Protein AF-A0A925PT82-F1 (afdb_monomer)

Mean predicted aligned error: 2.24 Å

Radius of gyration: 10.51 Å; Cα contacts (8 Å, |Δi|>4): 18; chains: 1; bounding box: 24×19×27 Å

Sequence (49 aa):
MTLGDIACACALLWVEFRMPELAWRGDPALKPWIEALERRPSFSSTKPG

Secondary structure (DSSP, 8-state):
--HHHHHHHHHHHHHHHH-GGG-GGGSTTHHHHHHHHHTSHHHHTS---

Foldseek 3Di:
DDVVLVVVLVVVLVCCVPPVVVVCCVDPVVVVSNVVVCPDPVNVVDRDD

pLDDT: mean 95.74, std 3.56, range [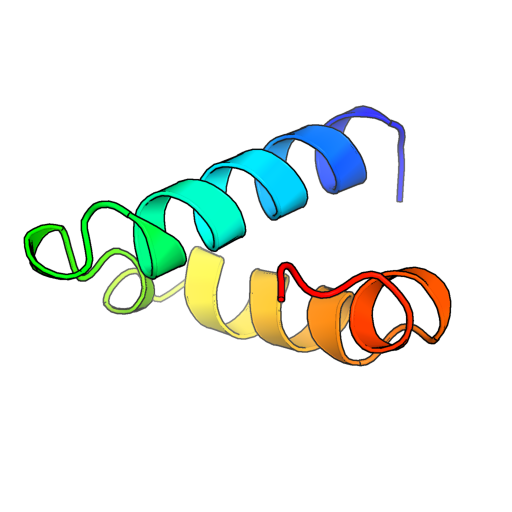80.06, 98.0]

Solvent-accessible surface area (backbone atoms only — not comparable to full-atom values): 3054 Å² total; per-residue (Å²): 138,54,73,65,57,53,53,54,48,54,51,52,55,46,42,50,76,76,44,58,88,70,52,65,69,74,39,82,70,54,36,64,54,47,58,60,50,51,71,34,69,78,45,61,76,61,62,88,130

Structure (mmCIF, N/CA/C/O backbone):
data_AF-A0A925PT82-F1
#
_entry.id   AF-A0A925PT82-F1
#
loop_
_atom_site.group_PDB
_atom_site.id
_atom_site.type_symbol
_atom_site.label_atom_id
_atom_site.label_alt_id
_atom_site.label_comp_id
_atom_site.label_asym_id
_atom_site.label_entity_id
_atom_site.label_seq_id
_atom_site.pdbx_PDB_ins_code
_atom_site.Cartn_x
_atom_site.Cartn_y
_atom_site.Cartn_z
_atom_site.occupancy
_atom_site.B_iso_or_equiv
_atom_site.auth_seq_id
_atom_site.auth_comp_id
_atom_site.auth_asym_id
_atom_site.auth_atom_id
_atom_site.pdbx_PDB_model_num
ATOM 1 N N . MET A 1 1 ? 9.277 2.611 7.400 1.00 80.56 1 MET A N 1
ATOM 2 C CA . MET A 1 1 ? 7.975 3.106 6.921 1.00 80.56 1 MET A CA 1
ATOM 3 C C . MET A 1 1 ? 7.980 4.615 7.027 1.00 80.56 1 MET A C 1
ATOM 5 O O . MET A 1 1 ? 8.279 5.141 8.091 1.00 80.56 1 MET A O 1
ATOM 9 N N . THR A 1 2 ? 7.695 5.271 5.919 1.00 96.50 2 THR A N 1
ATOM 10 C CA . THR A 1 2 ? 7.684 6.715 5.711 1.00 96.50 2 THR A CA 1
ATOM 11 C C . THR A 1 2 ? 6.313 7.132 5.177 1.00 96.50 2 THR A C 1
ATOM 13 O O . THR A 1 2 ? 5.467 6.282 4.892 1.00 96.50 2 THR A O 1
ATOM 16 N N . LEU A 1 3 ? 6.092 8.435 4.997 1.00 96.75 3 LEU A N 1
ATOM 17 C CA . LEU A 1 3 ? 4.884 8.930 4.334 1.00 96.75 3 LEU A CA 1
ATOM 18 C C . LEU A 1 3 ? 4.741 8.382 2.903 1.00 96.75 3 LEU A C 1
ATOM 20 O O . LEU A 1 3 ? 3.627 8.100 2.475 1.00 96.75 3 LEU A O 1
ATOM 24 N N . GLY A 1 4 ? 5.859 8.178 2.196 1.00 98.00 4 GLY A N 1
ATOM 25 C CA . GLY A 1 4 ? 5.856 7.607 0.848 1.00 98.00 4 GLY A CA 1
ATOM 26 C C . GLY A 1 4 ? 5.284 6.191 0.814 1.00 98.00 4 GLY A C 1
ATOM 27 O O . GLY A 1 4 ? 4.453 5.892 -0.036 1.00 98.00 4 GLY A O 1
ATOM 28 N N . ASP A 1 5 ? 5.642 5.350 1.790 1.00 97.00 5 ASP A N 1
ATOM 29 C CA . ASP A 1 5 ? 5.097 3.989 1.890 1.00 97.00 5 ASP A CA 1
ATOM 30 C C . ASP A 1 5 ? 3.573 4.008 2.072 1.00 97.00 5 ASP A C 1
ATOM 32 O O . 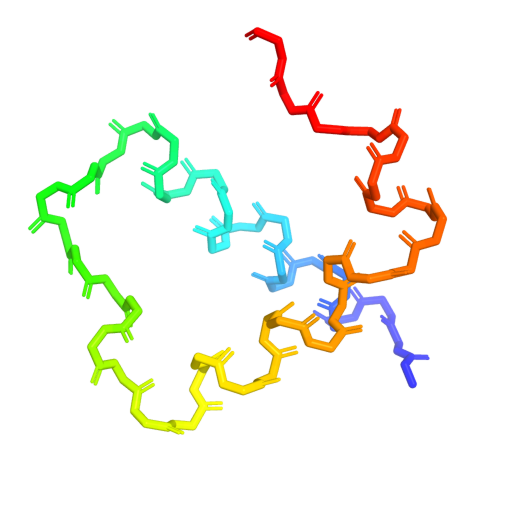ASP A 1 5 ? 2.853 3.244 1.431 1.00 97.00 5 ASP A O 1
ATOM 36 N N . ILE A 1 6 ? 3.078 4.914 2.924 1.00 97.38 6 ILE A N 1
ATOM 37 C CA . ILE A 1 6 ? 1.644 5.061 3.191 1.00 97.38 6 ILE A CA 1
ATOM 38 C C . ILE A 1 6 ? 0.918 5.538 1.930 1.00 97.38 6 ILE A C 1
ATOM 40 O O . ILE A 1 6 ? -0.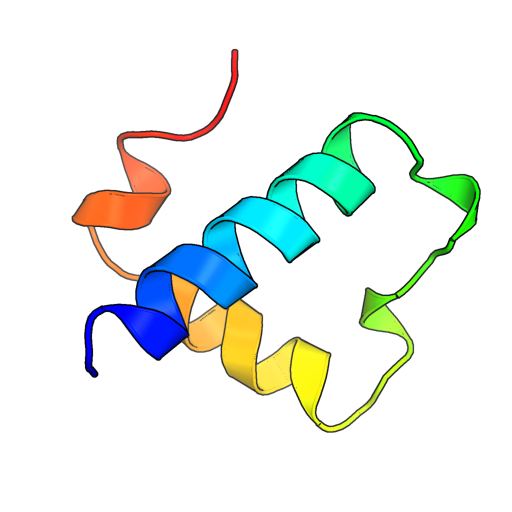083 4.943 1.539 1.00 97.38 6 ILE A O 1
ATOM 44 N N . ALA A 1 7 ? 1.433 6.582 1.277 1.00 98.00 7 ALA A N 1
ATOM 45 C CA . ALA A 1 7 ? 0.827 7.156 0.081 1.00 98.00 7 ALA A CA 1
ATOM 46 C C . ALA A 1 7 ? 0.746 6.139 -1.069 1.00 98.00 7 ALA A C 1
ATOM 48 O O . ALA A 1 7 ? -0.319 5.973 -1.665 1.00 98.00 7 ALA A O 1
ATOM 49 N N . CYS A 1 8 ? 1.837 5.415 -1.339 1.00 97.81 8 CYS A N 1
ATOM 50 C CA . CYS A 1 8 ? 1.875 4.385 -2.376 1.00 97.81 8 CYS A CA 1
ATOM 51 C C . CYS A 1 8 ? 0.900 3.238 -2.082 1.00 97.81 8 CYS A C 1
ATOM 53 O O . CYS A 1 8 ? 0.197 2.785 -2.983 1.00 97.81 8 CYS A O 1
ATOM 55 N N . ALA A 1 9 ? 0.813 2.791 -0.826 1.00 97.31 9 AL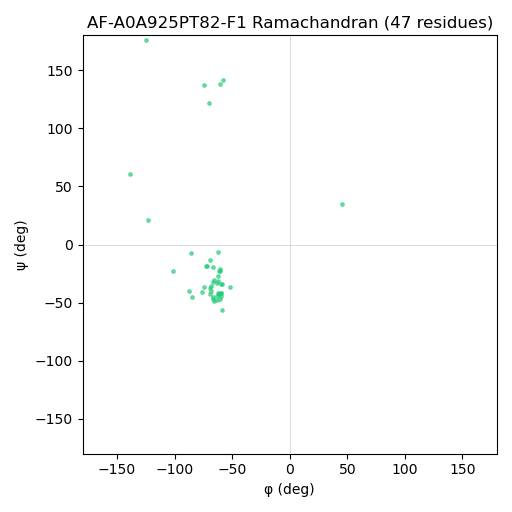A A N 1
ATOM 56 C CA . ALA A 1 9 ? -0.100 1.721 -0.443 1.00 97.31 9 ALA A CA 1
ATOM 57 C C . ALA A 1 9 ? -1.568 2.140 -0.571 1.00 97.31 9 ALA A C 1
ATOM 59 O O . ALA A 1 9 ? -2.360 1.400 -1.149 1.00 97.31 9 ALA A O 1
ATOM 60 N N . CYS A 1 10 ? -1.930 3.339 -0.105 1.00 97.06 10 CYS A N 1
ATOM 61 C CA . CYS A 1 10 ? -3.282 3.871 -0.277 1.00 97.06 10 CYS A CA 1
ATOM 62 C C . CYS A 1 10 ? -3.659 3.999 -1.760 1.00 97.06 10 CYS A C 1
ATOM 64 O O . CYS A 1 10 ? -4.769 3.634 -2.136 1.00 97.06 10 CYS A O 1
ATOM 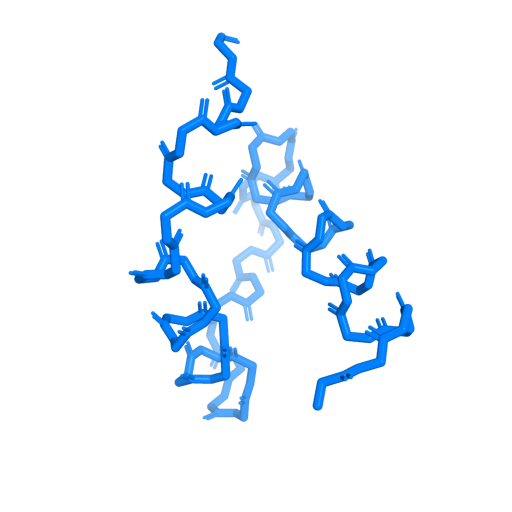66 N N . ALA A 1 11 ? -2.738 4.472 -2.607 1.00 97.12 11 ALA A N 1
ATOM 67 C CA . ALA A 1 11 ? -2.971 4.574 -4.045 1.00 97.12 11 ALA A CA 1
ATOM 68 C C . ALA A 1 11 ? -3.191 3.195 -4.690 1.00 97.12 11 ALA A C 1
ATOM 70 O O . ALA A 1 11 ? -4.172 3.011 -5.406 1.00 97.12 11 ALA A O 1
ATOM 71 N N . LEU A 1 12 ? -2.332 2.212 -4.402 1.00 97.00 12 LEU A N 1
ATOM 72 C CA . LEU A 1 12 ? -2.457 0.854 -4.948 1.00 97.00 12 LEU A CA 1
ATOM 73 C C . LEU A 1 12 ? -3.742 0.154 -4.491 1.00 97.00 12 LEU A C 1
ATOM 75 O O . LEU A 1 12 ? -4.453 -0.421 -5.314 1.00 97.00 12 LEU A O 1
A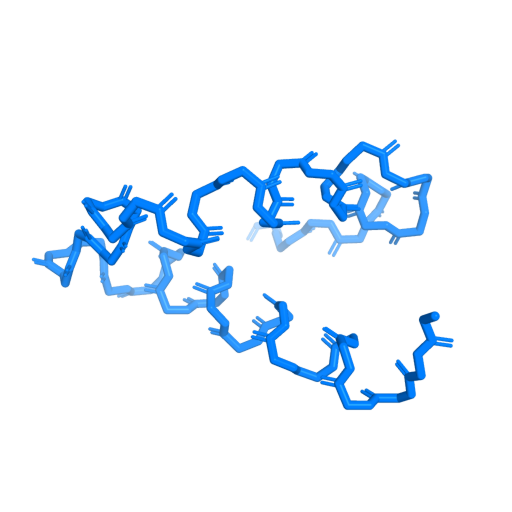TOM 79 N N . LEU A 1 13 ? -4.085 0.250 -3.205 1.00 96.44 13 LEU A N 1
ATOM 80 C CA . LEU A 1 13 ? -5.324 -0.325 -2.671 1.00 96.44 13 LEU A CA 1
ATOM 81 C C . LEU A 1 13 ? -6.572 0.384 -3.222 1.00 96.44 13 LEU A C 1
ATOM 83 O O . LEU A 1 13 ? -7.600 -0.254 -3.431 1.00 96.44 13 LEU A O 1
ATOM 87 N N . TRP A 1 14 ? -6.497 1.685 -3.515 1.00 96.56 14 TRP A N 1
ATOM 88 C CA . TRP A 1 14 ? -7.587 2.392 -4.189 1.00 96.56 14 TRP A CA 1
ATOM 89 C C . TRP A 1 14 ? -7.755 1.951 -5.643 1.00 96.56 14 TRP A C 1
ATOM 91 O O . TRP A 1 14 ? -8.880 1.737 -6.094 1.00 96.56 14 TRP A O 1
ATOM 101 N N . VAL A 1 15 ? -6.645 1.785 -6.367 1.00 96.50 15 VAL A N 1
ATOM 102 C CA . VAL A 1 15 ? -6.647 1.236 -7.727 1.00 96.50 15 VAL A CA 1
ATOM 103 C C . VAL A 1 15 ? -7.243 -0.166 -7.725 1.00 96.50 15 VAL A C 1
ATOM 105 O O . VAL A 1 15 ? -8.071 -0.464 -8.570 1.00 96.50 15 VAL A O 1
ATOM 108 N N . GLU A 1 16 ? -6.910 -1.007 -6.750 1.00 95.81 16 GLU A N 1
ATOM 109 C CA . GLU A 1 16 ? -7.541 -2.321 -6.613 1.00 95.81 16 GLU A CA 1
ATOM 110 C C . GLU A 1 16 ? -9.058 -2.237 -6.412 1.00 95.81 16 GLU A C 1
ATOM 112 O O . GLU A 1 16 ? -9.812 -2.981 -7.033 1.00 95.81 16 GLU A O 1
ATOM 117 N N . PHE A 1 17 ? -9.503 -1.323 -5.549 1.00 95.81 17 PHE A N 1
ATOM 118 C CA . PHE A 1 17 ? -10.914 -1.154 -5.224 1.00 95.81 17 PHE A CA 1
ATOM 119 C C . PHE A 1 17 ? -11.733 -0.591 -6.395 1.00 95.81 17 PHE A C 1
ATOM 121 O O . PHE A 1 17 ? -12.887 -0.973 -6.582 1.00 95.81 17 PHE A O 1
ATOM 128 N N . ARG A 1 18 ? -11.165 0.336 -7.175 1.00 96.75 18 ARG A N 1
ATOM 129 C CA . ARG A 1 18 ? -11.878 1.053 -8.248 1.00 96.75 18 ARG A CA 1
ATOM 130 C C . ARG A 1 18 ? -11.596 0.548 -9.659 1.00 96.75 18 ARG A C 1
ATOM 132 O O . ARG A 1 18 ? -12.411 0.812 -10.535 1.00 96.75 18 ARG A O 1
ATOM 139 N N . MET A 1 19 ? -10.468 -0.120 -9.872 1.00 96.69 19 MET A N 1
ATOM 140 C CA . MET A 1 19 ? -9.969 -0.581 -11.173 1.00 96.69 19 MET A CA 1
ATOM 141 C C . MET A 1 19 ? -9.381 -2.003 -11.058 1.00 96.69 19 MET A C 1
ATOM 143 O O . MET A 1 19 ? -8.179 -2.212 -11.284 1.00 96.69 19 MET A O 1
ATOM 147 N N . PRO A 1 20 ? -10.192 -3.004 -10.659 1.00 95.69 20 PRO A N 1
ATOM 148 C CA . PRO A 1 20 ? -9.718 -4.371 -10.438 1.00 95.69 20 PRO A CA 1
ATOM 149 C C . PRO A 1 20 ? -9.110 -5.021 -11.695 1.00 95.69 20 PRO A C 1
ATOM 151 O O . PRO A 1 20 ? -8.275 -5.918 -11.578 1.00 95.69 20 PRO A O 1
ATOM 154 N N . GLU A 1 21 ? -9.466 -4.553 -12.894 1.00 97.25 21 GLU A N 1
ATOM 155 C CA . GLU A 1 21 ? -8.946 -5.023 -14.181 1.00 97.25 21 GLU A CA 1
ATOM 156 C C . GLU A 1 21 ? -7.432 -4.834 -14.353 1.00 97.25 21 GLU A C 1
ATOM 158 O O . GLU A 1 21 ? -6.814 -5.559 -15.131 1.00 97.25 21 GLU A O 1
ATOM 163 N N . LEU A 1 22 ? -6.815 -3.905 -13.613 1.00 96.56 22 LEU A N 1
ATOM 164 C CA . LEU A 1 22 ? -5.368 -3.685 -13.671 1.00 96.56 22 LEU A CA 1
ATOM 165 C C . LEU A 1 22 ? -4.565 -4.805 -13.002 1.00 96.56 22 LEU A C 1
ATOM 167 O O . LEU A 1 22 ? -3.369 -4.919 -13.263 1.00 96.56 22 LEU A O 1
ATOM 171 N N . ALA A 1 23 ? -5.198 -5.618 -12.146 1.00 96.00 23 ALA A N 1
ATOM 172 C CA . ALA A 1 23 ? -4.622 -6.825 -11.547 1.00 96.00 23 ALA A CA 1
ATOM 173 C C . ALA A 1 23 ? -3.184 -6.654 -11.002 1.00 96.00 23 ALA A C 1
ATOM 175 O O . ALA A 1 23 ? -2.373 -7.581 -11.045 1.00 96.00 23 ALA A O 1
ATOM 176 N N . TRP A 1 24 ? -2.858 -5.474 -10.459 1.00 96.25 24 TRP A N 1
ATOM 177 C CA . TRP A 1 24 ? -1.483 -5.090 -10.113 1.00 96.25 24 TRP A CA 1
ATOM 178 C C . TRP A 1 24 ? -0.823 -6.015 -9.077 1.00 96.25 24 TRP A C 1
ATOM 180 O O . TRP A 1 24 ? 0.400 -6.107 -9.034 1.00 96.25 24 TRP A O 1
ATOM 190 N N . ARG A 1 25 ? -1.607 -6.760 -8.278 1.00 96.06 25 ARG A N 1
ATOM 191 C CA . ARG A 1 25 ? -1.098 -7.802 -7.363 1.00 96.06 25 ARG A CA 1
ATOM 192 C C . ARG A 1 25 ? -0.396 -8.971 -8.071 1.00 96.06 25 ARG A C 1
ATOM 194 O O . ARG A 1 25 ? 0.161 -9.831 -7.393 1.00 96.06 25 ARG A O 1
ATOM 201 N N . GLY A 1 26 ? -0.422 -9.026 -9.402 1.00 96.81 26 GLY A N 1
ATOM 202 C CA . GLY A 1 26 ? 0.442 -9.910 -10.183 1.00 96.81 26 GLY A CA 1
ATOM 203 C C . GLY A 1 26 ? 1.929 -9.544 -10.094 1.00 96.81 26 GLY A C 1
ATOM 204 O O . GLY A 1 26 ? 2.772 -10.398 -10.361 1.00 96.81 26 GLY A O 1
ATOM 205 N N . ASP A 1 27 ? 2.265 -8.314 -9.692 1.00 97.19 27 ASP A N 1
ATOM 206 C CA . ASP A 1 27 ? 3.650 -7.895 -9.497 1.00 97.19 27 ASP A CA 1
ATOM 207 C C . ASP A 1 27 ? 4.267 -8.582 -8.255 1.00 97.19 27 ASP A C 1
ATOM 209 O O . ASP A 1 27 ? 3.759 -8.435 -7.132 1.00 97.19 27 ASP A O 1
ATOM 213 N N . PRO A 1 28 ? 5.375 -9.330 -8.426 1.00 96.50 28 PRO A N 1
ATOM 214 C CA . PRO A 1 28 ? 5.962 -10.141 -7.363 1.00 96.50 28 PRO A CA 1
ATOM 215 C C . PRO A 1 28 ? 6.649 -9.321 -6.265 1.00 96.50 28 PRO A C 1
ATOM 217 O O . PRO A 1 28 ? 6.866 -9.849 -5.176 1.00 96.50 28 PRO A O 1
ATOM 220 N N . ALA A 1 29 ? 6.995 -8.056 -6.517 1.00 96.62 29 ALA A N 1
ATOM 221 C CA . ALA A 1 29 ? 7.561 -7.165 -5.510 1.00 96.62 29 ALA A CA 1
ATOM 222 C C . ALA A 1 29 ? 6.456 -6.438 -4.730 1.00 96.62 29 ALA A C 1
ATOM 224 O O . ALA A 1 29 ? 6.546 -6.305 -3.507 1.00 96.62 29 ALA A O 1
ATOM 225 N N . LEU A 1 30 ? 5.388 -6.009 -5.412 1.00 97.12 30 LEU A N 1
ATOM 226 C CA . LEU A 1 30 ? 4.303 -5.250 -4.783 1.00 97.12 30 LEU A CA 1
ATOM 227 C C . LEU A 1 30 ? 3.398 -6.114 -3.906 1.00 97.12 30 LEU A C 1
ATOM 229 O O . LEU A 1 30 ? 2.958 -5.653 -2.852 1.00 97.12 30 LEU A O 1
ATOM 233 N N . LYS A 1 31 ? 3.131 -7.364 -4.297 1.00 97.50 31 LYS A N 1
ATOM 234 C CA . LYS A 1 31 ? 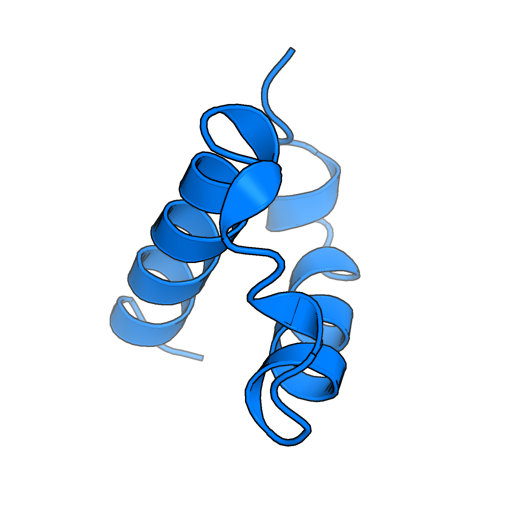2.255 -8.262 -3.532 1.00 97.50 31 LYS A CA 1
ATOM 235 C C . LYS A 1 31 ? 2.733 -8.516 -2.090 1.00 97.50 31 LYS A C 1
ATOM 237 O O . LYS A 1 31 ? 1.974 -8.232 -1.165 1.00 97.50 31 LYS A O 1
ATOM 242 N N . PRO A 1 32 ? 3.959 -9.001 -1.829 1.00 97.75 32 PRO A N 1
ATOM 243 C CA . PRO A 1 32 ? 4.407 -9.207 -0.451 1.00 97.75 32 PRO A CA 1
ATOM 244 C C . PRO A 1 32 ? 4.547 -7.884 0.320 1.00 97.75 32 PRO A C 1
ATOM 246 O O . PRO A 1 32 ? 4.333 -7.847 1.534 1.00 97.75 32 PRO A O 1
ATOM 249 N N . TRP A 1 33 ? 4.879 -6.791 -0.376 1.00 97.88 33 TRP A N 1
ATOM 250 C CA . TRP A 1 33 ? 4.995 -5.466 0.224 1.00 97.88 33 TRP A CA 1
ATOM 251 C C . TRP A 1 33 ? 3.642 -4.936 0.722 1.00 97.88 33 TRP A C 1
ATOM 253 O O . TRP A 1 33 ? 3.550 -4.509 1.876 1.00 97.88 33 TRP A O 1
ATOM 263 N N . ILE A 1 34 ? 2.574 -5.035 -0.082 1.00 97.62 34 ILE A N 1
ATOM 264 C CA . ILE A 1 34 ? 1.246 -4.577 0.344 1.00 97.62 34 ILE A CA 1
AT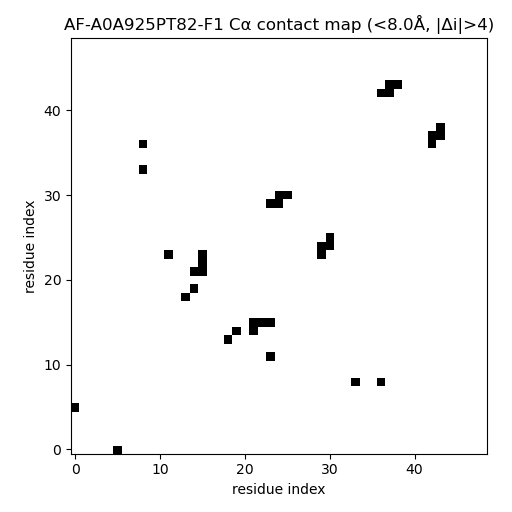OM 265 C C . ILE A 1 34 ? 0.670 -5.458 1.451 1.00 97.62 34 ILE A C 1
ATOM 267 O O . ILE A 1 34 ? 0.145 -4.935 2.430 1.00 97.62 34 ILE A O 1
ATOM 271 N N . GLU A 1 35 ? 0.846 -6.781 1.371 1.00 97.19 35 GLU A N 1
ATOM 272 C CA . GLU A 1 35 ? 0.347 -7.711 2.388 1.00 97.19 35 GLU A CA 1
ATOM 273 C C . GLU A 1 35 ? 0.961 -7.409 3.764 1.00 97.19 35 GLU A C 1
ATOM 275 O O . GLU A 1 35 ? 0.305 -7.555 4.798 1.00 97.19 35 GLU A O 1
ATOM 280 N N . ALA A 1 36 ? 2.218 -6.954 3.804 1.00 97.00 36 ALA A N 1
ATOM 281 C CA . ALA A 1 36 ? 2.859 -6.503 5.034 1.00 97.00 36 ALA A CA 1
ATOM 282 C C . ALA A 1 36 ? 2.258 -5.204 5.593 1.00 97.00 36 ALA A C 1
ATOM 284 O O . ALA A 1 36 ? 2.170 -5.056 6.816 1.00 97.00 36 ALA A O 1
ATOM 285 N N . LEU A 1 37 ? 1.834 -4.277 4.731 1.00 96.81 37 LEU A N 1
ATOM 286 C CA . LEU A 1 37 ? 1.200 -3.023 5.140 1.00 96.81 37 LEU A CA 1
ATOM 287 C C . LEU A 1 37 ? -0.255 -3.226 5.571 1.00 96.81 37 LEU A C 1
ATOM 289 O O . LEU A 1 37 ? -0.643 -2.697 6.609 1.00 96.81 37 LEU A O 1
ATOM 293 N N . GLU A 1 38 ? -1.027 -4.053 4.864 1.00 95.94 38 GLU A N 1
ATOM 294 C CA . GLU A 1 38 ? -2.427 -4.360 5.193 1.00 95.94 38 GLU A CA 1
ATOM 295 C C . GLU A 1 38 ? -2.591 -5.043 6.559 1.00 95.94 38 GLU A C 1
ATOM 297 O O . GLU A 1 38 ? -3.618 -4.870 7.216 1.00 95.94 38 GLU A O 1
ATOM 302 N N . ARG A 1 39 ? -1.570 -5.775 7.032 1.00 96.4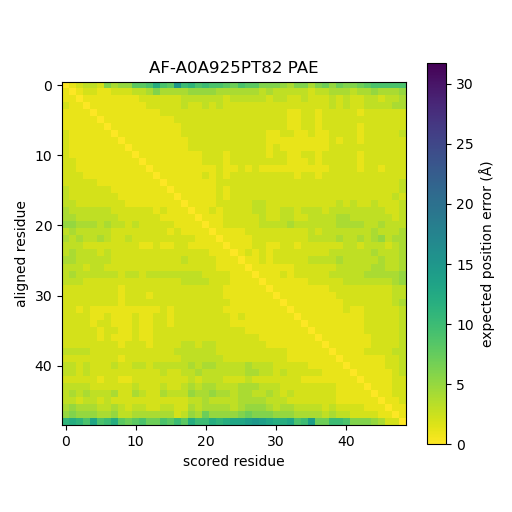4 39 ARG A N 1
ATOM 303 C CA . ARG A 1 39 ? -1.540 -6.360 8.388 1.00 96.44 39 ARG A CA 1
ATOM 304 C C . ARG A 1 39 ? -1.402 -5.326 9.507 1.00 96.44 39 ARG A C 1
ATOM 306 O O . ARG A 1 39 ? -1.566 -5.671 10.677 1.00 96.44 39 ARG A O 1
ATOM 313 N N . ARG A 1 40 ? -1.061 -4.073 9.198 1.00 95.44 40 ARG A N 1
ATOM 314 C CA . ARG A 1 40 ? -0.925 -3.025 10.215 1.00 95.44 40 ARG A CA 1
ATOM 315 C C . ARG A 1 40 ? -2.308 -2.572 10.687 1.00 95.44 40 ARG A C 1
ATOM 317 O O . ARG A 1 40 ? -3.146 -2.272 9.836 1.00 95.44 40 ARG A O 1
ATOM 324 N N . PRO A 1 41 ? -2.516 -2.375 12.005 1.00 97.06 41 PRO A N 1
ATOM 325 C CA . PRO A 1 41 ? -3.790 -1.898 12.538 1.00 97.06 41 PRO A CA 1
ATOM 326 C C . PRO A 1 41 ? -4.307 -0.626 11.864 1.00 97.06 41 PRO A C 1
ATOM 328 O O . PRO A 1 41 ? -5.501 -0.509 11.630 1.00 97.06 41 PRO A O 1
ATOM 331 N N . SER A 1 42 ? -3.407 0.299 11.504 1.00 94.88 42 SER A N 1
ATOM 332 C CA . SER A 1 42 ? -3.754 1.552 10.826 1.00 94.88 42 SER A CA 1
ATOM 333 C C . SER A 1 42 ? -4.368 1.349 9.441 1.00 94.88 42 SER A C 1
ATOM 335 O O . SER A 1 42 ? -5.205 2.147 9.045 1.00 94.88 42 SER A O 1
ATOM 337 N N . PHE A 1 43 ? -3.956 0.313 8.704 1.00 95.81 43 PHE A N 1
ATOM 338 C CA . PHE A 1 43 ? -4.512 -0.018 7.388 1.00 95.81 43 PHE A CA 1
ATOM 339 C C . PHE A 1 43 ? -5.770 -0.869 7.526 1.00 95.81 43 PHE A C 1
ATOM 341 O O . PHE A 1 43 ? -6.782 -0.589 6.890 1.00 95.81 43 PHE A O 1
ATOM 348 N N . SER A 1 44 ? -5.742 -1.888 8.388 1.00 94.62 44 SER A N 1
ATOM 349 C CA . SER A 1 44 ? -6.890 -2.780 8.557 1.00 94.62 44 SER A CA 1
ATOM 350 C C . SER A 1 44 ? -8.134 -2.056 9.079 1.00 94.62 44 SER A C 1
ATOM 352 O O . SER A 1 44 ? -9.242 -2.456 8.736 1.00 94.62 44 SER A O 1
ATOM 354 N N . SER A 1 45 ? -7.966 -0.999 9.886 1.00 96.25 45 SER A N 1
ATOM 355 C CA . SER A 1 45 ? -9.071 -0.213 10.453 1.00 96.25 45 SER A CA 1
ATOM 356 C C . SER A 1 45 ? -9.591 0.909 9.548 1.00 96.25 45 SER A C 1
ATOM 358 O O . SER A 1 45 ? -10.596 1.527 9.885 1.00 96.25 45 SER A O 1
ATOM 360 N N . THR A 1 46 ? -8.930 1.187 8.420 1.00 96.00 46 THR A N 1
ATOM 361 C CA . THR A 1 46 ? -9.243 2.329 7.537 1.00 96.00 46 THR A CA 1
ATOM 362 C C . THR A 1 46 ? -9.552 1.909 6.102 1.00 96.00 46 THR A C 1
ATOM 364 O O . THR A 1 46 ? -9.462 2.715 5.176 1.00 96.00 46 THR A O 1
ATOM 367 N N . LYS A 1 47 ? -9.927 0.640 5.899 1.00 91.94 47 LYS A N 1
ATOM 368 C CA . LYS A 1 47 ? -10.323 0.146 4.578 1.00 91.94 47 LYS A CA 1
ATOM 369 C C . LYS A 1 47 ? -11.501 0.963 4.021 1.00 91.94 47 LYS A C 1
ATOM 371 O O . LYS A 1 47 ? -12.393 1.324 4.792 1.00 91.94 47 LYS A O 1
ATOM 376 N N . PRO A 1 48 ? -11.517 1.248 2.705 1.00 87.81 48 PRO A N 1
ATOM 377 C CA . PRO A 1 48 ? -12.663 1.889 2.071 1.00 87.81 48 PRO A CA 1
ATOM 378 C C . PRO A 1 48 ? -13.911 1.005 2.230 1.00 87.81 48 PRO A C 1
ATOM 380 O O . PRO A 1 48 ? -13.812 -0.220 2.134 1.00 87.81 48 PRO A O 1
ATOM 383 N N . GLY A 1 49 ? -15.048 1.640 2.532 1.00 80.06 49 GLY A N 1
ATOM 384 C CA . GLY A 1 49 ? -16.357 0.995 2.690 1.00 80.06 49 GLY A CA 1
ATOM 385 C C . GLY A 1 49 ? -17.159 0.908 1.401 1.00 80.06 49 GLY A C 1
ATOM 386 O O . GLY A 1 49 ? -16.819 1.630 0.433 1.00 80.06 49 GLY A O 1
#

Nearest PDB structures (foldseek):
  1f3a-assembly1_B  TM=7.677E-01  e=2.528E+00  Mus musculus
  5a4w-assembly1_F  TM=7.126E-01  e=2.707E+00  Arabidopsis thaliana
  3w8s-assembly1_A-2  TM=7.848E-01  e=3.558E+00  Necator americanus
  6tjs-assembly1_AAA-2  TM=6.492E-01  e=5.009E+00  Alopecurus myosuroides